Protein AF-X1PIS0-F1 (afdb_monomer)

Organism: NCBI:txid412755

Solvent-accessible surface area (backbone atoms only — not comparable to full-atom values): 9153 Å² total; per-residue (Å²): 64,74,68,34,25,49,77,46,71,22,45,85,45,75,42,68,18,20,68,87,50,59,66,32,52,40,60,67,47,88,58,55,52,72,47,56,76,94,50,34,41,83,28,47,34,45,44,38,58,88,74,30,21,19,52,36,58,38,50,38,74,61,62,80,37,31,67,42,30,48,75,72,67,40,55,68,50,101,48,87,68,43,31,24,42,48,96,77,67,53,71,25,45,57,89,62,56,61,38,48,21,84,88,65,52,58,39,41,54,67,57,48,48,52,48,41,52,73,43,97,43,33,95,40,52,46,98,50,97,81,49,62,45,69,38,36,90,78,21,31,37,34,37,37,36,70,56,92,46,93,99,52,85,52,52,46,65,31,30,48,84,80,69,79

Radius of gyration: 17.69 Å; Cα contacts (8 Å, |Δi|>4): 333; chains: 1; bounding box: 50×43×42 Å

Secondary structure (DSSP, 8-state):
-HHHHHHTT-EEEEEEEETT--SS--TTSSSTT-S-GGGEEEEEEEE--TTEEE-SSSEEE---SHHHHHHTTPPEES-SS-EEE-TTS-EEETT--EEE-TTS-EEEHHHHHHHHHHSTTGGGB-S-TTSEEEETTTTEEEEEBS--BTTB--EEEEETTT--

Structure (mmCIF, N/CA/C/O backbone):
data_AF-X1PIS0-F1
#
_entry.id   AF-X1PIS0-F1
#
loop_
_atom_site.group_PDB
_atom_site.id
_atom_site.type_symbol
_atom_site.label_atom_id
_atom_site.label_alt_id
_atom_site.label_comp_id
_atom_site.label_asym_id
_atom_site.label_entity_id
_atom_site.label_seq_id
_atom_site.pdbx_PDB_ins_code
_atom_site.Cartn_x
_atom_site.Cartn_y
_atom_site.Cartn_z
_atom_site.occupancy
_atom_site.B_iso_or_equiv
_atom_site.auth_seq_id
_atom_site.auth_comp_id
_atom_site.auth_asym_id
_atom_site.auth_atom_id
_atom_site.pdbx_PDB_model_num
ATOM 1 N N . THR A 1 1 ? 17.382 -0.813 -7.024 1.00 89.06 1 THR A N 1
ATOM 2 C CA . THR A 1 1 ? 18.550 0.011 -7.444 1.00 89.06 1 THR A CA 1
ATOM 3 C C . THR A 1 1 ? 18.259 0.688 -8.777 1.00 89.06 1 THR A C 1
ATOM 5 O O . THR A 1 1 ? 17.313 0.285 -9.443 1.00 89.06 1 THR A O 1
ATOM 8 N N . GLU A 1 2 ? 19.059 1.683 -9.182 1.00 95.12 2 GLU A N 1
ATOM 9 C CA . GLU A 1 2 ? 18.845 2.453 -10.423 1.00 95.12 2 GLU A CA 1
ATOM 10 C C . GLU A 1 2 ? 18.748 1.571 -11.674 1.00 95.12 2 GLU A C 1
ATOM 12 O O . GLU A 1 2 ? 17.744 1.600 -12.379 1.00 95.12 2 GLU A O 1
ATOM 17 N N . GLN A 1 3 ? 19.755 0.724 -11.904 1.00 96.75 3 GLN A N 1
ATOM 18 C CA . GLN A 1 3 ? 19.770 -0.164 -13.066 1.00 96.75 3 GLN A CA 1
ATOM 19 C C . GLN A 1 3 ? 18.586 -1.135 -13.055 1.00 96.75 3 GLN A C 1
ATOM 21 O O . GLN A 1 3 ? 17.965 -1.364 -14.083 1.00 96.75 3 GLN A O 1
ATOM 26 N N . ALA A 1 4 ? 18.227 -1.654 -11.880 1.00 96.44 4 ALA A N 1
ATOM 27 C CA . ALA A 1 4 ? 17.131 -2.602 -11.757 1.00 96.44 4 ALA A CA 1
ATOM 28 C C . ALA A 1 4 ? 15.765 -1.958 -12.072 1.00 96.44 4 ALA A C 1
ATOM 30 O O . ALA A 1 4 ? 14.907 -2.601 -12.672 1.00 96.44 4 ALA A O 1
ATOM 31 N N . CYS A 1 5 ? 15.593 -0.666 -11.759 1.00 97.75 5 CYS A N 1
ATOM 32 C CA . CYS A 1 5 ? 14.432 0.104 -12.204 1.00 97.75 5 CYS A CA 1
ATOM 33 C C . CYS A 1 5 ? 14.329 0.111 -13.736 1.00 97.75 5 CYS A C 1
ATOM 35 O O . CYS A 1 5 ? 13.318 -0.328 -14.288 1.00 97.75 5 CYS A O 1
ATOM 37 N N . ILE A 1 6 ? 15.407 0.522 -14.410 1.00 97.62 6 ILE A N 1
ATOM 38 C CA . ILE A 1 6 ? 15.469 0.623 -15.874 1.00 97.62 6 ILE A CA 1
ATOM 39 C C . ILE A 1 6 ? 15.263 -0.749 -16.530 1.00 97.62 6 ILE A C 1
ATOM 41 O O . ILE A 1 6 ? 14.452 -0.877 -17.446 1.00 97.62 6 ILE A O 1
ATOM 45 N N . ASP A 1 7 ? 15.948 -1.785 -16.041 1.00 97.69 7 ASP A N 1
ATOM 46 C CA . ASP A 1 7 ? 15.876 -3.147 -16.588 1.00 97.69 7 ASP A CA 1
ATOM 47 C C . ASP A 1 7 ? 14.470 -3.749 -16.459 1.00 97.69 7 ASP A C 1
ATOM 49 O O . ASP A 1 7 ? 14.056 -4.561 -17.286 1.00 97.69 7 ASP A O 1
ATOM 53 N N . SER A 1 8 ? 13.713 -3.327 -15.444 1.00 96.56 8 SER A N 1
ATOM 54 C CA . SER A 1 8 ? 12.315 -3.726 -15.257 1.00 96.56 8 SER A CA 1
ATOM 55 C C . SER A 1 8 ? 11.307 -2.903 -16.073 1.00 96.56 8 SER A C 1
ATOM 57 O O . SER A 1 8 ? 10.102 -3.147 -15.992 1.00 96.56 8 SER A O 1
ATOM 59 N N . GLY A 1 9 ? 11.787 -1.957 -16.888 1.00 96.12 9 GLY A N 1
ATOM 60 C CA . GLY A 1 9 ? 10.964 -1.083 -17.723 1.00 96.12 9 GLY A CA 1
ATOM 61 C C . GLY A 1 9 ? 10.399 0.138 -16.996 1.00 96.12 9 GLY A C 1
ATOM 62 O O . GLY A 1 9 ? 9.525 0.803 -17.548 1.00 96.12 9 GLY A O 1
ATOM 63 N N . GLY A 1 10 ? 10.872 0.424 -15.781 1.00 97.12 10 GLY A N 1
ATOM 64 C CA . GLY A 1 10 ? 10.525 1.632 -15.040 1.00 97.12 10 GLY A CA 1
ATOM 65 C C . GLY A 1 10 ? 11.360 2.845 -15.455 1.00 97.12 10 GLY A C 1
ATOM 66 O O . GLY A 1 10 ? 12.393 2.733 -16.122 1.00 97.12 10 GLY A O 1
ATOM 67 N N . THR A 1 11 ? 10.926 4.024 -15.023 1.00 97.94 11 THR A N 1
ATOM 68 C CA . THR A 1 11 ? 11.637 5.293 -15.208 1.00 97.94 11 THR A CA 1
ATOM 69 C C . THR A 1 11 ? 12.065 5.875 -13.870 1.00 97.94 11 THR A C 1
ATOM 71 O O . THR A 1 11 ? 11.328 5.825 -12.889 1.00 97.94 11 THR A O 1
ATOM 74 N N . ILE A 1 12 ? 13.262 6.454 -13.816 1.00 98.00 12 ILE A N 1
ATOM 75 C CA . ILE A 1 12 ? 13.742 7.125 -12.605 1.00 98.00 12 ILE A CA 1
ATOM 76 C C . ILE A 1 12 ? 12.993 8.450 -12.460 1.00 98.00 12 ILE A C 1
ATOM 78 O O . ILE A 1 12 ? 13.007 9.274 -13.375 1.00 98.00 12 ILE A O 1
ATOM 82 N N . SER A 1 13 ? 12.392 8.662 -11.297 1.00 96.69 13 SER A N 1
ATOM 83 C CA . SER A 1 13 ? 11.743 9.914 -10.913 1.00 96.69 13 SER A CA 1
ATOM 84 C C . SER A 1 13 ? 12.219 10.342 -9.522 1.00 96.69 13 SER A C 1
ATOM 86 O O . SER A 1 13 ? 12.997 9.636 -8.875 1.00 96.69 13 SER A O 1
ATOM 88 N N . THR A 1 14 ? 11.778 11.502 -9.052 1.00 96.69 14 THR A N 1
ATOM 89 C CA . THR A 1 14 ? 11.990 11.959 -7.676 1.00 96.69 14 THR A CA 1
ATOM 90 C C . THR A 1 14 ? 10.654 12.093 -6.961 1.00 96.69 14 THR A C 1
ATOM 92 O O . THR A 1 14 ? 9.666 12.539 -7.540 1.00 96.69 14 THR A O 1
ATOM 95 N N . SER A 1 15 ? 10.619 11.691 -5.691 1.00 93.94 15 SER A N 1
ATOM 96 C CA . SER A 1 15 ? 9.449 11.836 -4.825 1.00 93.94 15 SER A CA 1
ATOM 97 C C . SER A 1 15 ? 9.862 12.348 -3.453 1.00 93.94 15 SER A C 1
ATOM 99 O O . SER A 1 15 ? 10.990 12.130 -3.011 1.00 93.94 15 SER A O 1
ATOM 101 N N . LEU A 1 16 ? 8.938 13.022 -2.769 1.00 93.62 16 LEU A N 1
ATOM 102 C CA . LEU A 1 16 ? 9.120 13.421 -1.382 1.00 93.62 16 LEU A CA 1
ATOM 103 C C . LEU A 1 16 ? 8.862 12.200 -0.489 1.00 93.62 16 LEU A C 1
ATOM 105 O O . LEU A 1 16 ? 7.753 11.671 -0.479 1.00 93.62 16 LEU A O 1
ATOM 109 N N . CYS A 1 17 ? 9.886 11.727 0.219 1.00 92.38 17 CYS A N 1
ATOM 110 C CA . CYS A 1 17 ? 9.816 10.522 1.043 1.00 92.38 17 CYS A CA 1
ATOM 111 C C . CYS A 1 17 ? 10.392 10.752 2.442 1.00 92.38 17 CYS A C 1
ATOM 113 O O . CYS A 1 17 ? 11.110 11.723 2.670 1.00 92.38 17 CYS A O 1
ATOM 115 N N . CYS A 1 18 ? 10.085 9.869 3.395 1.00 90.56 18 CYS A N 1
ATOM 116 C CA . CYS A 1 18 ? 10.525 10.009 4.784 1.00 90.56 18 CYS A CA 1
ATOM 117 C C . CYS A 1 18 ? 12.053 10.167 4.887 1.00 90.56 18 CYS A C 1
ATOM 119 O O . CYS A 1 18 ? 12.796 9.510 4.163 1.00 90.56 18 CYS A O 1
ATOM 121 N N . LYS A 1 19 ? 12.552 10.981 5.828 1.00 94.06 19 LYS A N 1
ATOM 122 C CA . LYS A 1 19 ? 14.003 11.232 6.022 1.00 94.06 19 LYS A CA 1
ATOM 123 C C . LYS A 1 19 ? 14.869 9.977 6.189 1.00 94.06 19 LYS A C 1
ATOM 125 O O . LYS A 1 19 ? 16.050 10.007 5.864 1.00 94.06 19 LYS A O 1
ATOM 130 N N . ALA A 1 20 ? 14.302 8.894 6.718 1.00 93.12 20 ALA A N 1
ATOM 131 C CA . ALA A 1 20 ? 15.003 7.621 6.891 1.00 93.12 20 ALA A CA 1
ATOM 132 C C . ALA A 1 20 ? 15.080 6.784 5.597 1.00 93.12 20 ALA A C 1
ATOM 134 O O . ALA A 1 20 ? 15.830 5.811 5.538 1.00 93.12 20 ALA A O 1
ATOM 135 N N . THR A 1 21 ? 14.302 7.141 4.576 1.00 94.19 21 THR A N 1
ATOM 136 C CA . THR A 1 21 ? 14.187 6.414 3.313 1.00 94.19 21 THR A CA 1
ATOM 137 C C . THR A 1 21 ? 15.349 6.775 2.389 1.00 94.19 21 THR A C 1
ATOM 139 O O . THR A 1 21 ? 15.623 7.953 2.156 1.00 94.19 21 THR A O 1
ATOM 142 N N . GLY A 1 22 ? 16.030 5.754 1.864 1.00 95.19 22 GLY A N 1
ATOM 143 C CA . GLY A 1 22 ? 17.061 5.895 0.832 1.00 95.19 22 GLY A CA 1
ATOM 144 C C . GLY A 1 22 ? 16.503 5.763 -0.586 1.00 95.19 22 GLY A C 1
ATOM 145 O O . GLY A 1 22 ? 15.337 5.426 -0.771 1.00 95.19 22 GLY A O 1
ATOM 146 N N . ASP A 1 23 ? 17.362 5.995 -1.580 1.00 97.31 23 ASP A N 1
ATOM 147 C CA . ASP A 1 23 ? 17.017 5.887 -3.001 1.00 97.31 23 ASP A CA 1
ATOM 148 C C . ASP A 1 23 ? 16.515 4.490 -3.394 1.00 97.31 23 ASP A C 1
ATOM 150 O O . ASP A 1 23 ? 17.029 3.460 -2.951 1.00 97.31 23 ASP A O 1
ATOM 154 N N . PHE A 1 24 ? 15.551 4.478 -4.313 1.00 96.50 24 PHE A N 1
ATOM 155 C CA . PHE A 1 24 ? 14.852 3.309 -4.840 1.00 96.50 24 PHE A CA 1
ATOM 156 C C . PHE A 1 24 ? 14.231 2.429 -3.744 1.00 96.50 24 PHE A C 1
ATOM 158 O O . PHE A 1 24 ? 14.498 1.222 -3.716 1.00 96.50 24 PHE A O 1
ATOM 165 N N . PRO A 1 25 ? 13.407 3.005 -2.846 1.00 95.50 25 PRO A N 1
ATOM 166 C CA . PRO A 1 25 ? 12.720 2.220 -1.832 1.00 95.50 25 PRO A CA 1
ATOM 167 C C . PRO A 1 25 ? 11.721 1.256 -2.479 1.00 95.50 25 PRO A C 1
ATOM 169 O O . PRO A 1 25 ? 11.308 1.442 -3.625 1.00 95.50 25 PRO A O 1
ATOM 172 N N . ASN A 1 26 ? 11.304 0.237 -1.729 1.00 93.88 26 ASN A N 1
ATOM 173 C CA . ASN A 1 26 ? 10.180 -0.598 -2.135 1.00 93.88 26 ASN A CA 1
ATOM 174 C C . ASN A 1 26 ? 8.885 0.233 -2.045 1.00 93.88 26 ASN A C 1
ATOM 176 O O . ASN A 1 26 ? 8.365 0.450 -0.955 1.00 93.88 26 ASN A O 1
ATOM 180 N N . LEU A 1 27 ? 8.380 0.686 -3.190 1.00 91.56 27 LEU A N 1
ATOM 181 C CA . LEU A 1 27 ? 7.153 1.476 -3.325 1.00 91.56 27 LEU A CA 1
ATOM 182 C C . LEU A 1 27 ? 5.884 0.619 -3.296 1.00 91.56 27 LEU A C 1
ATOM 184 O O . LEU A 1 27 ? 4.784 1.159 -3.287 1.00 91.56 27 LEU A O 1
ATOM 188 N N . CYS A 1 28 ? 6.017 -0.707 -3.288 1.00 89.88 28 CYS A N 1
ATOM 189 C CA . CYS A 1 28 ? 4.900 -1.609 -3.039 1.00 89.88 28 CYS A CA 1
ATOM 190 C C . CYS A 1 28 ? 4.499 -1.666 -1.558 1.00 89.88 28 CYS A C 1
ATOM 192 O O . CYS A 1 28 ? 3.434 -2.196 -1.227 1.00 89.88 28 CYS A O 1
ATOM 194 N N . LEU A 1 29 ? 5.355 -1.162 -0.665 1.00 84.62 29 LEU A N 1
ATOM 195 C CA . LEU A 1 29 ? 5.054 -0.996 0.749 1.00 84.62 29 LEU A CA 1
ATOM 196 C C . LEU A 1 29 ? 4.417 0.368 0.994 1.00 84.62 29 LEU A C 1
ATOM 198 O O . LEU A 1 29 ? 4.851 1.388 0.461 1.00 84.62 29 LEU A O 1
ATOM 202 N N . ILE A 1 30 ? 3.424 0.387 1.875 1.00 72.81 30 ILE A N 1
ATOM 203 C CA . ILE A 1 30 ? 2.881 1.625 2.425 1.00 72.81 30 ILE A CA 1
ATOM 204 C C . ILE A 1 30 ? 3.883 2.137 3.464 1.00 72.81 30 ILE A C 1
ATOM 206 O O . ILE A 1 30 ? 4.350 1.374 4.308 1.00 72.81 30 ILE A O 1
ATOM 210 N N . GLY A 1 31 ? 4.242 3.420 3.391 1.00 74.12 31 GLY A N 1
ATOM 211 C CA . GLY A 1 31 ? 5.080 4.065 4.409 1.00 74.12 31 GLY A CA 1
ATOM 212 C C . GLY A 1 31 ? 6.381 4.736 3.951 1.00 74.12 31 GLY A C 1
ATOM 213 O O . GLY A 1 31 ? 6.689 5.779 4.521 1.00 74.12 31 GLY A O 1
ATOM 214 N N . PRO A 1 32 ? 7.132 4.278 2.925 1.00 83.19 32 PRO A N 1
ATOM 215 C CA . PRO A 1 32 ? 8.416 4.898 2.565 1.00 83.19 32 PRO A CA 1
ATOM 216 C C . PRO A 1 32 ? 8.317 6.393 2.250 1.00 83.19 32 PRO A C 1
ATOM 218 O O . PRO A 1 32 ? 9.270 7.139 2.492 1.00 83.19 32 PRO A O 1
ATOM 221 N N . CYS A 1 33 ? 7.163 6.820 1.730 1.00 85.69 33 CYS A N 1
ATOM 222 C CA . CYS A 1 33 ? 6.891 8.198 1.335 1.00 85.69 33 CYS A CA 1
ATOM 223 C C . CYS A 1 33 ? 5.618 8.782 1.972 1.00 85.69 33 CYS A C 1
ATOM 225 O O . CYS A 1 33 ? 5.065 9.749 1.465 1.00 85.69 33 CYS A O 1
ATOM 227 N N . GLY A 1 34 ? 5.154 8.199 3.083 1.00 80.31 34 GLY A N 1
ATOM 228 C CA . GLY A 1 34 ? 3.938 8.621 3.791 1.00 80.31 34 GLY A CA 1
ATOM 229 C C . GLY A 1 34 ? 4.179 9.570 4.972 1.00 80.31 34 GLY A C 1
ATOM 230 O O . GLY A 1 34 ? 3.382 9.578 5.899 1.00 80.31 34 GLY A O 1
ATOM 231 N N . CYS A 1 35 ? 5.292 10.309 5.001 1.00 82.38 35 CYS A N 1
ATOM 232 C CA . CYS A 1 35 ? 5.639 11.198 6.117 1.00 82.38 35 CYS A CA 1
ATOM 233 C C . CYS A 1 35 ? 5.204 12.650 5.884 1.00 82.38 35 CYS A C 1
ATOM 235 O O . CYS A 1 35 ? 5.008 13.083 4.749 1.00 82.38 35 CYS A O 1
ATOM 237 N N . SER A 1 36 ? 5.131 13.435 6.966 1.00 86.56 36 SER A N 1
ATOM 238 C CA . SER A 1 36 ? 4.851 14.871 6.874 1.00 86.56 36 SER A CA 1
ATOM 239 C C . SER A 1 36 ? 5.933 15.623 6.077 1.00 86.56 36 SER A C 1
ATOM 241 O O . SER A 1 36 ? 7.091 15.178 6.044 1.00 86.56 36 SER A O 1
ATOM 243 N N . PRO A 1 37 ? 5.610 16.766 5.439 1.00 87.62 37 PRO A N 1
ATOM 244 C CA . PRO A 1 37 ? 6.568 17.504 4.612 1.00 87.62 37 PRO A CA 1
ATOM 245 C C . PRO A 1 37 ? 7.853 17.888 5.357 1.00 87.62 37 PRO A C 1
ATOM 247 O O . PRO A 1 37 ? 8.949 17.748 4.820 1.00 87.62 37 PRO A O 1
ATOM 250 N N . GLU A 1 38 ? 7.750 18.301 6.622 1.00 93.19 38 GLU A N 1
ATOM 251 C CA . GLU A 1 38 ? 8.896 18.661 7.463 1.00 93.19 38 GLU A CA 1
ATOM 252 C C . GLU A 1 38 ? 9.774 17.464 7.865 1.00 93.19 38 GLU A C 1
ATOM 254 O O . GLU A 1 38 ? 10.942 17.648 8.226 1.00 93.19 38 GLU A O 1
ATOM 259 N N . ASN A 1 39 ? 9.246 16.241 7.768 1.00 91.12 39 ASN A N 1
ATOM 260 C CA . ASN A 1 39 ? 9.952 14.984 8.027 1.00 91.12 39 ASN A CA 1
ATOM 261 C C . ASN A 1 39 ? 10.280 14.202 6.755 1.00 91.12 39 ASN A C 1
ATOM 263 O O . ASN A 1 39 ? 10.633 13.020 6.826 1.00 91.12 39 ASN A O 1
ATOM 267 N N . SER A 1 40 ? 10.248 14.885 5.614 1.00 94.88 40 SER A N 1
ATOM 268 C CA . SER A 1 40 ? 10.516 14.287 4.316 1.00 94.88 40 SER A CA 1
ATOM 269 C C . SER A 1 40 ? 11.647 14.995 3.565 1.00 94.88 40 SER A C 1
ATOM 271 O O . SER A 1 40 ? 12.055 16.105 3.911 1.00 94.88 40 SER A O 1
ATOM 273 N N . HIS A 1 41 ? 12.203 14.315 2.565 1.00 96.75 41 HIS A N 1
ATOM 274 C CA . HIS A 1 41 ? 13.242 14.808 1.660 1.00 96.75 41 HIS A CA 1
ATOM 275 C C . HIS A 1 41 ? 13.065 14.198 0.265 1.00 96.75 41 HIS 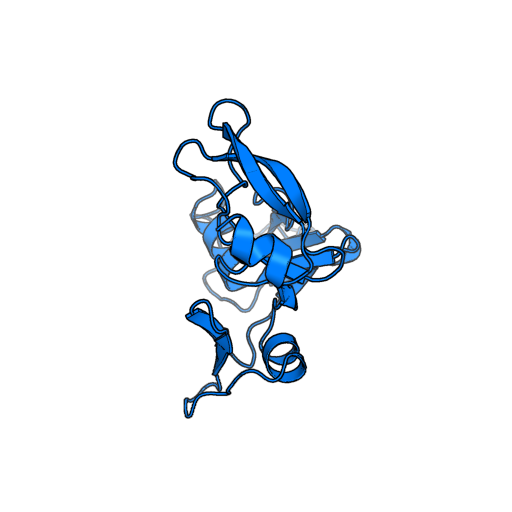A C 1
ATOM 277 O O . HIS A 1 41 ? 12.320 13.231 0.104 1.00 96.75 41 HIS A O 1
ATOM 283 N N . GLU A 1 42 ? 13.693 14.789 -0.751 1.00 97.31 42 GLU A N 1
ATOM 284 C CA . GLU A 1 42 ? 13.632 14.253 -2.113 1.00 97.31 42 GLU A CA 1
ATOM 285 C C . GLU A 1 42 ? 14.460 12.969 -2.225 1.00 97.31 42 GLU A C 1
ATOM 287 O O . GLU A 1 42 ? 15.652 12.951 -1.925 1.00 97.31 42 GLU A O 1
ATOM 292 N N . VAL A 1 43 ? 13.820 11.905 -2.699 1.00 96.94 43 VAL A N 1
ATOM 293 C CA . VAL A 1 43 ? 14.404 10.575 -2.878 1.00 96.94 43 VAL A CA 1
ATOM 294 C C . VAL A 1 43 ? 14.213 10.144 -4.325 1.00 96.94 43 VAL A C 1
ATOM 296 O O . VAL A 1 43 ? 13.142 10.356 -4.903 1.00 96.94 43 VAL A O 1
ATOM 299 N N . LYS A 1 44 ? 15.231 9.517 -4.926 1.00 97.88 44 LYS A N 1
ATOM 300 C CA . LYS A 1 44 ? 15.058 8.888 -6.240 1.00 97.88 44 LYS A CA 1
ATOM 301 C C . LYS A 1 44 ? 14.155 7.676 -6.096 1.00 97.88 44 LYS A C 1
ATOM 303 O O . LYS A 1 44 ? 14.416 6.786 -5.294 1.00 97.88 44 LYS A O 1
ATOM 308 N N . VAL A 1 45 ? 13.118 7.610 -6.909 1.00 97.12 45 VAL A N 1
ATOM 309 C CA . VAL A 1 45 ? 12.151 6.516 -6.923 1.00 97.12 45 VAL A CA 1
ATOM 310 C C . VAL A 1 45 ? 12.099 5.884 -8.308 1.00 97.12 45 VAL A C 1
ATOM 312 O O . VAL A 1 45 ? 12.502 6.492 -9.301 1.00 97.12 45 VAL A O 1
ATOM 315 N N . CYS A 1 46 ? 11.623 4.644 -8.369 1.00 97.88 46 CYS A N 1
ATOM 316 C CA . CYS A 1 46 ? 11.337 3.988 -9.635 1.00 97.88 46 CYS A CA 1
ATOM 317 C C . CYS A 1 46 ? 9.846 4.102 -9.943 1.00 97.88 46 CYS A C 1
ATOM 319 O O . CYS A 1 46 ? 9.027 3.497 -9.255 1.00 97.88 46 CYS A O 1
ATOM 321 N N . ASP A 1 47 ? 9.505 4.876 -10.964 1.00 96.94 47 ASP A N 1
ATOM 322 C CA . ASP A 1 47 ? 8.154 4.938 -11.506 1.00 96.94 47 ASP A CA 1
ATOM 323 C C . ASP A 1 47 ? 7.936 3.745 -12.446 1.00 96.94 47 ASP A C 1
ATOM 325 O O . ASP A 1 47 ? 8.593 3.622 -13.481 1.00 96.94 47 ASP A O 1
ATOM 329 N N . CYS A 1 48 ? 7.034 2.847 -12.058 1.00 96.44 48 CYS A N 1
ATOM 330 C CA . CYS A 1 48 ? 6.713 1.629 -12.798 1.00 96.44 48 CYS A CA 1
ATOM 331 C C . CYS A 1 48 ? 5.504 1.778 -13.738 1.00 96.44 48 CYS A C 1
ATOM 333 O O . CYS A 1 48 ? 5.112 0.799 -14.384 1.00 96.44 48 CYS A O 1
ATOM 335 N N . GLY A 1 49 ? 4.925 2.979 -13.833 1.00 92.62 49 GLY A N 1
ATOM 336 C CA . GLY A 1 49 ? 3.689 3.242 -14.559 1.00 92.62 49 GLY A CA 1
ATOM 337 C C . GLY A 1 49 ? 2.440 2.731 -13.835 1.00 92.62 49 GLY A C 1
ATOM 338 O O . GLY A 1 49 ? 2.479 2.297 -12.687 1.00 92.62 49 GLY A O 1
ATOM 339 N N . GLU A 1 50 ? 1.298 2.786 -14.521 1.00 88.38 50 GLU A N 1
ATOM 340 C CA . GLU A 1 50 ? 0.005 2.455 -13.917 1.00 88.38 50 GLU A CA 1
ATOM 341 C C . GLU A 1 50 ? -0.082 0.993 -13.443 1.00 88.38 50 GLU A C 1
ATOM 343 O O . GLU A 1 50 ? 0.287 0.060 -14.166 1.00 88.38 50 GLU A O 1
ATOM 348 N N . LYS A 1 51 ? -0.669 0.799 -12.252 1.00 85.62 51 LYS A N 1
ATOM 349 C CA . LYS A 1 51 ? -0.959 -0.508 -11.628 1.00 85.62 51 LYS A CA 1
ATOM 350 C C . LYS A 1 51 ? 0.276 -1.358 -11.327 1.00 85.62 51 LYS A C 1
ATOM 352 O O . LYS A 1 51 ? 0.191 -2.592 -11.264 1.00 85.62 51 LYS A O 1
ATOM 357 N N . LYS A 1 52 ? 1.435 -0.721 -11.187 1.00 92.94 52 LYS A N 1
ATOM 358 C CA . LYS A 1 52 ? 2.696 -1.374 -10.856 1.00 92.94 52 LYS A CA 1
ATOM 359 C C . LYS A 1 52 ? 3.454 -0.564 -9.824 1.00 92.94 52 LYS A C 1
ATOM 361 O O . LYS A 1 52 ? 3.422 0.658 -9.821 1.00 92.94 52 LYS A O 1
ATOM 3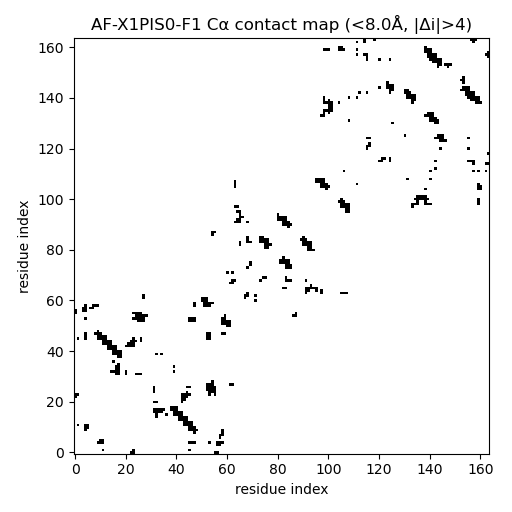66 N N . CYS A 1 53 ? 4.219 -1.270 -9.014 1.00 93.62 53 CYS A N 1
ATOM 367 C CA . CYS A 1 53 ? 5.069 -0.690 -7.992 1.00 93.62 53 CYS A CA 1
ATOM 368 C C . CYS A 1 53 ? 6.468 -1.304 -8.078 1.00 93.62 53 CYS A C 1
ATOM 370 O O . CYS A 1 53 ? 6.654 -2.404 -8.605 1.00 93.62 53 CYS A O 1
ATOM 372 N N . PHE A 1 54 ? 7.467 -0.583 -7.578 1.00 96.38 54 PHE A N 1
ATOM 373 C CA . PHE A 1 54 ? 8.836 -1.080 -7.525 1.00 96.38 54 PHE A CA 1
ATOM 374 C C . PHE A 1 54 ? 9.074 -1.813 -6.212 1.00 96.38 54 PHE A C 1
ATOM 376 O O . PHE A 1 54 ? 8.946 -1.213 -5.149 1.00 96.38 54 PHE A O 1
ATOM 383 N N . ASP A 1 55 ? 9.465 -3.082 -6.271 1.00 94.38 55 ASP A N 1
ATOM 384 C CA . ASP A 1 55 ? 9.614 -3.930 -5.082 1.00 94.38 55 ASP A CA 1
ATOM 385 C C . ASP A 1 55 ? 10.993 -3.804 -4.387 1.00 94.38 55 ASP A C 1
ATOM 387 O O . ASP A 1 55 ? 11.294 -4.494 -3.412 1.00 94.38 55 ASP A O 1
ATOM 391 N N . GLY A 1 56 ? 11.843 -2.900 -4.889 1.00 92.94 56 GLY A N 1
ATOM 392 C CA . GLY A 1 56 ? 13.253 -2.732 -4.515 1.00 92.94 56 GLY A CA 1
ATOM 393 C C . GLY A 1 56 ? 14.224 -3.285 -5.568 1.00 92.94 56 GLY A C 1
ATOM 394 O O . GLY A 1 56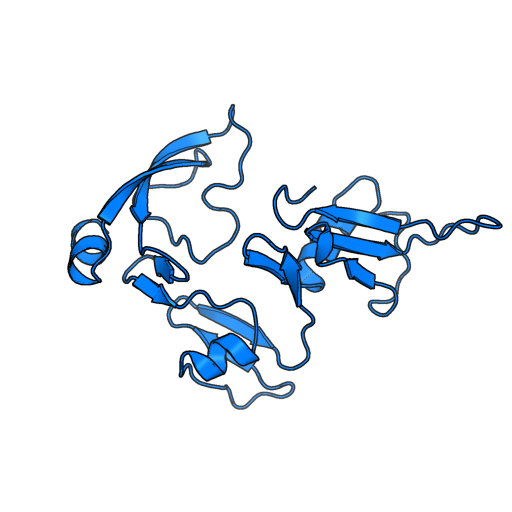 ? 15.346 -2.775 -5.713 1.00 92.94 56 GLY A O 1
ATOM 395 N N . ASN A 1 57 ? 13.763 -4.252 -6.365 1.00 95.06 57 ASN A N 1
ATOM 396 C CA . ASN A 1 57 ? 14.524 -4.918 -7.418 1.00 95.06 57 ASN A CA 1
ATOM 397 C C . ASN A 1 57 ? 13.853 -4.838 -8.795 1.00 95.06 57 ASN A C 1
ATOM 399 O O . ASN A 1 57 ? 14.556 -4.726 -9.790 1.00 95.06 57 ASN A O 1
ATOM 403 N N . THR A 1 58 ? 12.531 -4.908 -8.897 1.00 96.44 58 THR A N 1
ATOM 404 C CA . THR A 1 58 ? 11.831 -4.937 -10.183 1.00 96.44 58 THR A CA 1
ATOM 405 C C . THR A 1 58 ? 10.439 -4.317 -10.088 1.00 96.44 58 THR A C 1
ATOM 407 O O . THR A 1 58 ? 9.821 -4.284 -9.023 1.00 96.44 58 THR A O 1
ATOM 410 N N . CYS A 1 59 ? 9.940 -3.797 -11.207 1.00 96.75 59 CYS A N 1
ATOM 411 C CA . CYS A 1 59 ? 8.558 -3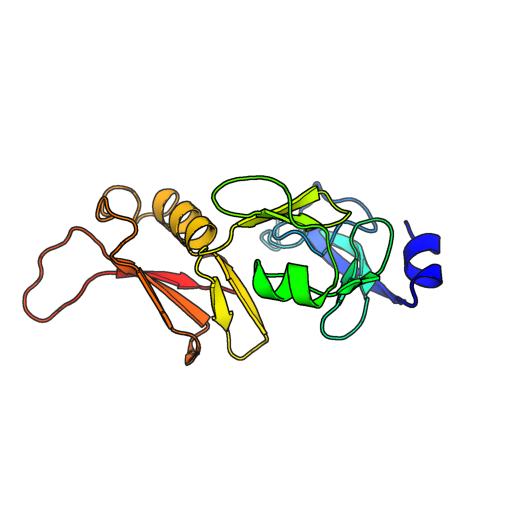.364 -11.344 1.00 96.75 59 CYS A CA 1
ATOM 412 C C . CYS A 1 59 ? 7.612 -4.569 -11.387 1.00 96.75 59 CYS A C 1
ATOM 414 O O . CYS A 1 59 ? 7.590 -5.332 -12.355 1.00 96.75 59 CYS A O 1
ATOM 416 N N . VAL A 1 60 ? 6.791 -4.704 -10.350 1.00 95.50 60 VAL A N 1
ATOM 417 C CA . VAL A 1 60 ? 5.806 -5.779 -10.187 1.00 95.50 60 VAL A CA 1
ATOM 418 C C . VAL A 1 60 ? 4.379 -5.228 -10.232 1.00 95.50 60 VAL A C 1
ATOM 420 O O . VAL A 1 60 ? 4.184 -4.033 -10.008 1.00 95.50 60 VAL A O 1
ATOM 423 N N . PRO A 1 61 ? 3.359 -6.062 -10.513 1.00 93.44 61 PRO A N 1
ATOM 424 C CA . PRO A 1 61 ? 1.966 -5.656 -10.351 1.00 93.44 61 PRO A CA 1
ATOM 425 C C . PRO A 1 61 ? 1.679 -5.167 -8.928 1.00 93.44 61 PRO A C 1
ATOM 427 O O . PRO A 1 61 ? 2.159 -5.758 -7.956 1.00 93.44 61 PRO A O 1
ATOM 430 N N . GLU A 1 62 ? 0.860 -4.126 -8.809 1.00 88.75 62 GLU A N 1
ATOM 431 C CA . GLU A 1 62 ? 0.283 -3.740 -7.525 1.00 88.75 62 GLU A CA 1
ATOM 432 C C . GLU A 1 62 ? -0.624 -4.859 -7.005 1.00 88.75 62 GLU A C 1
ATOM 434 O O . GLU A 1 62 ? -1.472 -5.396 -7.720 1.00 88.75 62 GLU A O 1
ATOM 439 N N . VAL A 1 63 ? -0.410 -5.230 -5.746 1.00 88.25 63 VAL A N 1
ATOM 440 C CA . VAL A 1 63 ? -1.158 -6.278 -5.060 1.00 88.25 63 VAL A CA 1
ATOM 441 C C . VAL A 1 63 ? -1.632 -5.711 -3.740 1.00 88.25 63 VAL A C 1
ATOM 443 O O . VAL A 1 63 ? -0.808 -5.327 -2.908 1.00 88.25 63 VAL A O 1
ATOM 446 N N . TYR A 1 64 ? -2.950 -5.703 -3.569 1.00 84.12 64 TYR A N 1
ATOM 447 C CA . TYR A 1 64 ? -3.619 -5.235 -2.362 1.00 84.12 64 TYR A CA 1
ATOM 448 C C . TYR A 1 64 ? -4.557 -6.285 -1.784 1.00 84.12 64 TYR A C 1
ATOM 450 O O . TYR A 1 64 ? -5.310 -5.973 -0.891 1.00 84.12 64 TYR A O 1
ATOM 458 N N . SER A 1 65 ? -4.593 -7.513 -2.296 1.00 85.00 65 SER A N 1
ATOM 459 C CA . SER A 1 65 ? -5.480 -8.544 -1.758 1.00 85.00 65 SER A CA 1
ATOM 460 C C . SER A 1 65 ? -4.975 -9.938 -2.098 1.00 85.00 65 SER A C 1
ATOM 462 O O . SER A 1 65 ? -4.155 -10.125 -3.003 1.00 85.00 65 SER A O 1
ATOM 464 N N . PHE A 1 66 ? -5.521 -10.950 -1.422 1.00 88.62 66 PHE A N 1
ATOM 465 C CA . PHE A 1 66 ? -5.263 -12.350 -1.761 1.00 88.62 66 PHE A CA 1
ATOM 466 C C . PHE A 1 66 ? -5.612 -12.659 -3.226 1.00 88.62 66 PHE A C 1
ATOM 468 O O . PHE A 1 66 ? -4.857 -13.338 -3.922 1.00 88.62 66 PHE A O 1
ATOM 475 N N . ASN A 1 67 ? -6.721 -12.106 -3.726 1.00 87.81 67 ASN A N 1
ATOM 476 C CA . ASN A 1 67 ? -7.152 -12.305 -5.107 1.00 87.81 67 ASN A CA 1
ATOM 477 C C . ASN A 1 67 ? -6.219 -11.623 -6.111 1.00 87.81 67 ASN A C 1
ATOM 479 O O . ASN A 1 67 ? -5.935 -12.210 -7.153 1.00 87.81 67 ASN A O 1
ATOM 483 N N . ASP A 1 68 ? -5.726 -10.421 -5.817 1.00 89.44 68 ASP A N 1
ATOM 484 C CA . ASP A 1 68 ? -4.758 -9.747 -6.690 1.00 89.44 68 ASP A CA 1
ATOM 485 C C . ASP A 1 68 ? -3.426 -10.492 -6.702 1.00 89.44 68 ASP A C 1
ATOM 487 O O . ASP A 1 68 ? -2.824 -10.665 -7.758 1.00 89.44 68 ASP A O 1
ATOM 491 N N . CYS A 1 69 ? -3.024 -11.036 -5.553 1.00 93.44 69 CYS A N 1
ATOM 492 C CA . CYS A 1 69 ? -1.819 -11.840 -5.421 1.00 93.44 69 CYS A CA 1
ATOM 493 C C . CYS A 1 69 ? -1.894 -13.111 -6.291 1.00 93.44 69 CYS A C 1
ATOM 495 O O . CYS A 1 69 ? -0.963 -13.409 -7.041 1.00 93.44 69 CYS A O 1
ATOM 497 N N . ILE A 1 70 ? -3.036 -13.811 -6.285 1.00 94.38 70 ILE A N 1
ATOM 498 C CA . ILE A 1 70 ? -3.272 -14.967 -7.167 1.00 94.38 70 ILE A CA 1
ATOM 499 C C . ILE A 1 70 ? -3.333 -14.552 -8.638 1.00 94.38 70 ILE A C 1
ATOM 501 O O . ILE A 1 70 ? -2.744 -15.223 -9.484 1.00 94.38 70 ILE A O 1
ATOM 505 N N . LYS A 1 71 ? -4.033 -13.457 -8.967 1.00 92.81 71 LYS A N 1
ATOM 506 C CA . LYS A 1 71 ? -4.115 -12.945 -10.348 1.00 92.81 71 LYS A CA 1
ATOM 507 C C . LYS A 1 71 ? -2.739 -12.571 -10.899 1.00 92.81 71 LYS A C 1
ATOM 509 O O . LYS A 1 71 ? -2.500 -12.760 -12.087 1.00 92.81 71 LYS A O 1
ATOM 514 N N . ALA A 1 72 ? -1.845 -12.080 -10.043 1.00 92.94 72 ALA A N 1
ATOM 515 C CA . ALA A 1 72 ? -0.451 -11.803 -10.374 1.00 92.94 72 ALA A CA 1
ATOM 516 C C . ALA A 1 72 ? 0.408 -13.078 -10.520 1.00 92.94 72 ALA A C 1
ATOM 518 O O . ALA A 1 72 ? 1.549 -12.994 -10.967 1.00 92.94 72 ALA A O 1
ATOM 519 N N . GLY A 1 73 ? -0.132 -14.259 -10.196 1.00 95.31 73 GLY A N 1
ATOM 520 C CA . GLY A 1 73 ? 0.531 -15.554 -10.361 1.00 95.31 73 GLY A CA 1
ATOM 521 C C . GLY A 1 73 ? 1.466 -15.937 -9.213 1.00 95.31 73 GLY A C 1
ATOM 522 O O . GLY A 1 73 ? 2.320 -16.806 -9.388 1.00 95.31 73 GLY A O 1
ATOM 523 N N . TYR A 1 74 ? 1.332 -15.296 -8.051 1.00 96.19 74 TYR A N 1
ATOM 524 C CA . TYR A 1 74 ? 2.188 -15.553 -6.896 1.00 96.19 74 TYR A CA 1
ATOM 525 C C . TYR A 1 74 ? 1.789 -16.818 -6.116 1.00 96.19 74 TYR A C 1
ATOM 527 O O . TYR A 1 74 ? 0.630 -17.245 -6.161 1.00 96.19 74 TYR A O 1
ATOM 535 N N . PRO A 1 75 ? 2.745 -17.454 -5.409 1.00 96.75 75 PRO A N 1
ATOM 536 C CA . PRO A 1 75 ? 2.501 -18.711 -4.714 1.00 96.75 75 PRO A CA 1
ATOM 537 C C . PRO A 1 75 ? 1.529 -18.547 -3.541 1.00 96.75 75 PRO A C 1
ATOM 539 O O . PRO A 1 75 ? 1.707 -17.690 -2.671 1.00 96.75 75 PRO A O 1
ATOM 542 N N . VAL A 1 76 ? 0.544 -19.446 -3.488 1.00 96.69 76 VAL A N 1
ATOM 543 C CA . VAL A 1 76 ? -0.301 -19.665 -2.310 1.00 96.69 76 VAL A CA 1
ATOM 544 C C . VAL A 1 76 ? 0.388 -20.687 -1.407 1.00 96.69 76 VAL A C 1
ATOM 546 O O . VAL A 1 76 ? 0.762 -21.768 -1.857 1.00 96.69 76 VAL A O 1
ATOM 549 N N . MET A 1 77 ? 0.576 -20.336 -0.142 1.00 94.56 77 MET A N 1
ATOM 550 C CA . MET A 1 77 ? 1.206 -21.175 0.868 1.00 94.56 77 MET A CA 1
ATOM 551 C C . MET A 1 77 ? 0.249 -22.263 1.361 1.00 94.56 77 MET A C 1
ATOM 553 O O . MET A 1 77 ? -0.967 -22.069 1.418 1.00 94.56 77 MET A O 1
ATOM 557 N N . GLU A 1 78 ? 0.811 -23.392 1.789 1.00 91.12 78 GLU A N 1
ATOM 558 C CA . GLU A 1 78 ? 0.078 -24.464 2.470 1.00 91.12 78 GLU A CA 1
ATOM 559 C C . GLU A 1 78 ? -0.244 -24.062 3.926 1.00 91.12 78 GLU A C 1
ATOM 561 O O . GLU A 1 78 ? 0.324 -24.586 4.881 1.00 91.12 78 GLU A O 1
ATOM 566 N N . SER A 1 79 ? -1.137 -23.083 4.102 1.00 89.19 79 SER A N 1
ATOM 567 C CA . SER A 1 79 ? -1.606 -22.574 5.399 1.00 89.19 79 SER A CA 1
ATOM 568 C C . SER A 1 79 ? -3.135 -22.520 5.468 1.00 89.19 79 SER A C 1
ATOM 570 O O . SER A 1 79 ? -3.812 -22.490 4.438 1.00 89.19 79 SER A O 1
ATOM 572 N N . TYR A 1 80 ? -3.687 -22.477 6.686 1.00 83.88 80 TYR A N 1
ATOM 573 C CA . TYR A 1 80 ? -5.102 -22.179 6.917 1.00 83.88 80 TYR A CA 1
ATOM 574 C C . TYR A 1 80 ? -5.255 -21.022 7.925 1.00 83.88 80 TYR A C 1
ATOM 576 O O . TYR A 1 80 ? -4.801 -21.178 9.062 1.00 83.88 80 TYR A O 1
ATOM 584 N N . PRO A 1 81 ? -5.886 -19.891 7.547 1.00 89.62 81 PRO A N 1
ATOM 585 C CA . PRO A 1 81 ? -6.411 -19.577 6.210 1.00 89.62 81 PRO A CA 1
ATOM 586 C C . PRO A 1 81 ? -5.323 -19.565 5.118 1.00 89.62 81 PRO A C 1
ATOM 588 O O . PRO A 1 81 ? -4.126 -19.495 5.425 1.00 89.62 81 PRO A O 1
ATOM 591 N N . ARG A 1 82 ? -5.726 -19.680 3.842 1.00 94.31 82 ARG A N 1
ATOM 592 C CA . ARG A 1 82 ? -4.774 -19.649 2.718 1.00 94.31 82 ARG A CA 1
ATOM 593 C C . ARG A 1 82 ? -4.079 -18.294 2.680 1.00 94.31 82 ARG A C 1
ATOM 595 O O . ARG A 1 82 ? -4.705 -17.268 2.918 1.00 94.31 82 ARG A O 1
ATOM 602 N N . GLN A 1 83 ? -2.794 -18.284 2.358 1.00 94.94 83 GLN A N 1
ATOM 603 C CA . GLN A 1 83 ? -2.001 -17.059 2.279 1.00 94.94 83 GLN A CA 1
ATOM 604 C C . GLN A 1 83 ? -1.268 -17.006 0.947 1.00 94.94 83 GLN A C 1
ATOM 606 O O . GLN A 1 83 ? -0.745 -18.021 0.505 1.00 94.94 83 GLN A O 1
ATOM 611 N N . CYS A 1 84 ? -1.224 -15.848 0.298 1.00 95.44 84 CYS A N 1
ATOM 612 C CA . CYS A 1 84 ? -0.478 -15.641 -0.940 1.00 95.44 84 CYS A CA 1
ATOM 613 C C . CYS A 1 84 ? 0.714 -14.718 -0.684 1.00 95.44 84 CYS A C 1
ATOM 615 O O . CYS A 1 84 ? 0.549 -13.679 -0.045 1.00 95.44 84 CYS A O 1
ATOM 617 N N . LYS A 1 85 ? 1.908 -15.103 -1.150 1.00 95.38 85 LYS A N 1
ATOM 618 C CA . LYS A 1 85 ? 3.170 -14.424 -0.823 1.00 95.38 85 LYS A CA 1
ATOM 619 C C . LYS A 1 85 ? 3.824 -13.804 -2.053 1.00 95.38 85 LYS A C 1
ATOM 621 O O . LYS A 1 85 ? 4.081 -14.500 -3.032 1.00 95.38 85 LYS A O 1
ATOM 626 N N . THR A 1 86 ? 4.160 -12.522 -1.976 1.00 94.31 86 THR A N 1
ATOM 627 C CA . THR A 1 86 ? 4.857 -11.791 -3.042 1.00 94.31 86 THR A CA 1
ATOM 628 C C . THR A 1 86 ? 6.387 -11.926 -2.926 1.00 94.31 86 THR A C 1
ATOM 630 O O . THR A 1 86 ? 6.902 -12.276 -1.856 1.00 94.31 86 THR A O 1
ATOM 633 N N . PRO A 1 87 ? 7.153 -11.645 -4.002 1.00 92.25 87 PRO A N 1
ATOM 634 C CA . PRO A 1 87 ? 8.619 -11.723 -3.991 1.00 92.25 87 PRO A CA 1
ATOM 635 C C . PRO A 1 87 ? 9.288 -10.818 -2.950 1.00 92.25 87 PRO A C 1
ATOM 637 O O . PRO A 1 87 ? 10.313 -11.191 -2.384 1.00 92.25 87 PRO A O 1
ATOM 640 N N . ASP A 1 88 ? 8.675 -9.672 -2.647 1.00 89.44 88 ASP A N 1
ATOM 641 C CA . ASP A 1 88 ? 9.135 -8.722 -1.630 1.00 89.44 88 ASP A CA 1
ATOM 642 C C . ASP A 1 88 ? 8.726 -9.083 -0.198 1.00 89.44 88 ASP A C 1
ATOM 644 O O . ASP A 1 88 ? 8.993 -8.338 0.741 1.00 89.44 88 ASP A O 1
ATOM 648 N N . GLY A 1 89 ? 8.107 -10.249 -0.008 1.00 90.75 89 GLY A N 1
ATOM 649 C CA . GLY A 1 89 ? 7.823 -10.815 1.305 1.00 90.75 89 GLY A CA 1
ATOM 650 C C . GLY A 1 89 ? 6.485 -10.410 1.915 1.00 90.75 89 GLY A C 1
ATOM 651 O O . GLY A 1 89 ? 6.150 -10.941 2.977 1.00 90.75 89 GLY A O 1
ATOM 652 N N . ARG A 1 90 ? 5.692 -9.551 1.259 1.00 90.69 90 ARG A N 1
ATOM 653 C CA . ARG A 1 90 ? 4.309 -9.287 1.682 1.00 90.69 90 ARG A CA 1
ATOM 654 C C . ARG A 1 90 ? 3.485 -10.568 1.575 1.00 90.69 90 ARG A C 1
ATOM 656 O O . ARG A 1 90 ? 3.723 -11.421 0.717 1.00 90.69 90 ARG A O 1
ATOM 663 N N . THR A 1 91 ? 2.525 -10.708 2.478 1.00 92.31 91 THR A N 1
ATOM 664 C CA . THR A 1 91 ? 1.628 -11.860 2.528 1.00 92.31 91 THR A CA 1
ATOM 665 C C . THR A 1 91 ? 0.200 -11.361 2.644 1.00 92.31 91 THR A C 1
ATOM 667 O O . THR A 1 91 ? -0.071 -10.485 3.457 1.00 92.31 91 THR A O 1
ATOM 670 N N . PHE A 1 92 ? -0.692 -11.913 1.831 1.00 89.12 92 PHE A N 1
ATOM 671 C CA . PHE A 1 92 ? -2.105 -11.554 1.791 1.00 89.12 92 PHE A CA 1
ATOM 672 C C . PHE A 1 92 ? -2.922 -12.767 2.204 1.00 89.12 92 PHE A C 1
ATOM 674 O O . PHE A 1 92 ? -2.745 -13.841 1.622 1.00 89.12 92 PHE A O 1
ATOM 681 N N . THR A 1 93 ? -3.792 -12.620 3.199 1.00 90.50 93 THR A N 1
ATOM 682 C CA . THR A 1 93 ? -4.573 -13.743 3.726 1.00 90.50 93 THR A CA 1
ATOM 683 C C . THR A 1 93 ? -5.930 -13.819 3.033 1.00 90.50 93 THR A C 1
ATOM 685 O O . THR A 1 93 ? -6.595 -12.813 2.796 1.00 90.50 93 THR A O 1
ATOM 688 N N . GLU A 1 94 ? -6.354 -15.024 2.664 1.00 85.56 94 GLU A N 1
ATOM 689 C CA . GLU A 1 94 ? -7.687 -15.258 2.125 1.00 85.56 94 GLU A CA 1
ATOM 690 C C . GLU A 1 94 ? -8.759 -14.874 3.152 1.00 85.56 94 GLU A C 1
ATOM 692 O O . GLU A 1 94 ? -8.716 -15.319 4.297 1.00 85.56 94 GLU A O 1
ATOM 697 N N . GLY A 1 95 ? -9.737 -14.077 2.714 1.00 77.75 95 GLY A N 1
ATOM 698 C CA . GLY A 1 95 ? -10.810 -13.571 3.571 1.00 77.75 95 GLY A CA 1
ATOM 699 C C . GLY A 1 95 ? -10.484 -12.252 4.277 1.00 77.75 95 GLY A C 1
ATOM 700 O O . GLY A 1 95 ? -11.347 -11.732 4.971 1.00 77.75 95 GLY A O 1
ATOM 701 N N . GLU A 1 96 ? -9.286 -11.690 4.083 1.00 81.06 96 GLU A N 1
ATOM 702 C CA . GLU A 1 96 ? -8.946 -10.353 4.576 1.00 81.06 96 GLU A CA 1
ATOM 703 C C . GLU A 1 96 ? -9.617 -9.266 3.717 1.00 81.06 96 GLU A C 1
ATOM 705 O O . GLU A 1 96 ? -9.405 -9.183 2.499 1.00 81.06 96 GLU A O 1
ATOM 710 N N . GLU A 1 97 ? -10.456 -8.442 4.347 1.00 79.56 97 GLU A N 1
ATOM 711 C CA . GLU A 1 97 ? -11.260 -7.422 3.674 1.00 79.56 97 GLU A CA 1
ATOM 712 C C . GLU A 1 97 ? -10.421 -6.180 3.334 1.00 79.56 97 GLU A C 1
ATOM 714 O O . GLU A 1 97 ? -9.634 -5.694 4.149 1.00 79.56 97 GLU A O 1
ATOM 719 N N . HIS A 1 98 ? -10.580 -5.669 2.112 1.00 84.75 98 HIS A N 1
ATOM 720 C CA . HIS A 1 98 ? -9.844 -4.514 1.601 1.00 84.75 98 HIS A CA 1
ATOM 721 C C . HIS A 1 98 ? -10.816 -3.483 1.043 1.00 84.75 98 HIS A C 1
ATOM 723 O O . HIS A 1 98 ? -11.709 -3.820 0.265 1.00 84.75 98 HIS A O 1
ATOM 729 N N . CYS A 1 99 ? -10.604 -2.221 1.405 1.00 88.38 99 CYS A N 1
ATOM 730 C CA . CYS A 1 99 ? -11.310 -1.099 0.809 1.00 88.38 99 CYS A CA 1
ATOM 731 C C . CYS A 1 99 ? -10.440 -0.496 -0.288 1.00 88.38 99 CYS A C 1
ATOM 733 O O . CYS A 1 99 ? -9.219 -0.399 -0.134 1.00 88.38 99 CYS A O 1
ATOM 735 N N . ILE A 1 100 ? -11.059 -0.123 -1.407 1.00 88.94 100 ILE A N 1
ATOM 736 C CA . ILE A 1 100 ? -10.392 0.483 -2.563 1.00 88.94 100 ILE A CA 1
ATOM 737 C C . ILE A 1 100 ? -11.098 1.809 -2.848 1.00 88.94 100 ILE A C 1
ATOM 739 O O . ILE A 1 100 ? -12.308 1.830 -3.066 1.00 88.94 100 ILE A O 1
ATOM 743 N N . ALA A 1 101 ? -10.349 2.907 -2.819 1.00 87.88 101 ALA A N 1
ATOM 744 C CA . ALA A 1 101 ? -10.827 4.241 -3.163 1.00 87.88 101 ALA A CA 1
ATOM 745 C C . ALA A 1 101 ? -11.072 4.365 -4.681 1.00 87.88 101 ALA A C 1
ATOM 747 O O . ALA A 1 101 ? -10.494 3.606 -5.466 1.00 87.88 101 ALA A O 1
ATOM 748 N N . PRO A 1 102 ? -11.844 5.361 -5.158 1.00 79.75 102 PRO A N 1
ATOM 749 C CA . PRO A 1 102 ? -12.147 5.505 -6.585 1.00 79.75 102 PRO A CA 1
ATOM 750 C C . PRO A 1 102 ? -10.896 5.833 -7.409 1.00 79.75 102 PRO A C 1
ATOM 752 O O . PRO A 1 102 ? -10.835 5.569 -8.608 1.00 79.75 102 PRO A O 1
ATOM 755 N N . THR A 1 103 ? -9.898 6.418 -6.751 1.00 81.31 103 THR A N 1
ATOM 756 C CA . THR A 1 103 ? -8.590 6.784 -7.293 1.00 81.31 103 THR A CA 1
ATOM 757 C C . THR A 1 103 ? -7.592 5.618 -7.322 1.00 81.31 103 THR A C 1
ATOM 759 O O . THR A 1 103 ? -6.527 5.763 -7.916 1.00 81.31 103 THR A O 1
ATOM 762 N N . GLY A 1 104 ? -7.961 4.444 -6.792 1.00 78.25 104 GLY A N 1
ATOM 763 C CA . GLY A 1 104 ? -7.194 3.197 -6.881 1.00 78.25 104 GLY A CA 1
ATOM 764 C C . GLY A 1 104 ? -6.383 2.838 -5.635 1.00 78.25 104 GLY A C 1
ATOM 765 O O . GLY A 1 104 ? -5.962 1.690 -5.511 1.00 78.25 104 GLY A O 1
ATOM 766 N N . GLU A 1 105 ? -6.198 3.764 -4.693 1.00 85.44 105 GLU A N 1
ATOM 767 C CA . GLU A 1 105 ? -5.553 3.480 -3.411 1.00 85.44 105 GLU A CA 1
ATOM 768 C C . GLU A 1 105 ? -6.364 2.447 -2.611 1.00 85.44 105 GLU A C 1
ATOM 770 O O . GLU A 1 105 ? -7.595 2.462 -2.623 1.00 85.44 105 GLU A O 1
ATOM 775 N N . SER A 1 106 ? -5.683 1.561 -1.882 1.00 85.69 106 SER A N 1
ATOM 776 C CA . SER A 1 106 ? -6.322 0.517 -1.077 1.00 85.69 106 SER A CA 1
ATOM 777 C C . SER A 1 106 ? -5.750 0.442 0.339 1.00 85.69 106 SER A C 1
ATOM 779 O O . SER A 1 106 ? -4.610 0.838 0.587 1.00 85.69 106 SER A O 1
ATOM 781 N N . MET A 1 107 ? -6.565 -0.042 1.276 1.00 87.94 107 MET A N 1
ATOM 782 C CA . MET A 1 107 ? -6.197 -0.294 2.668 1.00 87.94 107 MET A CA 1
ATOM 783 C C . MET A 1 107 ? -6.937 -1.538 3.167 1.00 87.94 107 MET A C 1
ATOM 785 O O . MET A 1 107 ? -8.145 -1.672 2.939 1.00 87.94 107 MET A O 1
ATOM 789 N N . SER A 1 108 ? -6.228 -2.430 3.858 1.00 87.00 108 SER A N 1
ATOM 790 C CA . SER A 1 108 ? -6.845 -3.574 4.540 1.00 87.00 108 SER A CA 1
ATOM 791 C C . SER A 1 108 ? -7.635 -3.111 5.763 1.00 87.00 108 SER A C 1
ATOM 793 O O . SER A 1 108 ? -7.298 -2.098 6.379 1.00 87.00 108 SER A O 1
ATOM 795 N N . LEU A 1 109 ? -8.654 -3.871 6.164 1.00 85.94 109 LEU A N 1
ATOM 796 C CA . LEU A 1 109 ? -9.333 -3.626 7.438 1.00 85.94 109 LEU A CA 1
ATOM 797 C C . LEU A 1 109 ? -8.338 -3.645 8.610 1.00 85.94 109 LEU A C 1
ATOM 799 O O . LEU A 1 109 ? -8.419 -2.817 9.513 1.00 85.94 109 LEU A O 1
ATOM 803 N N . PHE A 1 110 ? -7.360 -4.553 8.572 1.00 81.88 110 PHE A N 1
ATOM 804 C CA . PHE A 1 110 ? -6.332 -4.639 9.603 1.00 81.88 110 PHE A CA 1
ATOM 805 C C . PHE A 1 110 ? -5.534 -3.335 9.732 1.00 81.88 110 PHE A C 1
ATOM 807 O O . PHE A 1 110 ? -5.381 -2.816 10.836 1.00 81.88 110 PHE A O 1
ATOM 814 N N . GLU A 1 111 ? -5.061 -2.778 8.616 1.00 86.38 111 GLU A N 1
ATOM 815 C CA . GLU A 1 111 ? -4.340 -1.502 8.602 1.00 86.38 111 GLU A CA 1
ATOM 816 C C . GLU A 1 111 ? -5.220 -0.353 9.109 1.00 86.38 111 GLU A C 1
ATOM 818 O O . GLU A 1 111 ? -4.780 0.417 9.963 1.00 86.38 111 GLU A O 1
ATOM 823 N N . ALA A 1 112 ? -6.474 -0.276 8.649 1.00 90.00 112 ALA A N 1
ATOM 824 C CA . ALA A 1 112 ? -7.429 0.734 9.103 1.00 90.00 112 ALA A CA 1
ATOM 825 C C . ALA A 1 112 ? -7.653 0.670 10.619 1.00 90.00 112 ALA A C 1
ATOM 827 O O . ALA A 1 112 ? -7.652 1.694 11.300 1.00 90.00 112 ALA A O 1
ATOM 828 N N . MET A 1 113 ? -7.781 -0.540 11.165 1.00 86.12 113 MET A N 1
ATOM 829 C CA . MET A 1 113 ? -7.916 -0.741 12.602 1.00 86.12 113 MET A CA 1
ATOM 830 C C . MET A 1 113 ? -6.662 -0.344 13.370 1.00 86.12 113 MET A C 1
ATOM 832 O O . MET A 1 113 ? -6.789 0.255 14.430 1.00 86.12 113 MET A O 1
ATOM 836 N N . GLN A 1 114 ? -5.459 -0.639 12.868 1.00 86.00 114 GLN A N 1
ATOM 837 C CA . GLN A 1 114 ? -4.234 -0.191 13.539 1.00 86.00 114 GLN A CA 1
ATOM 838 C C . GLN A 1 114 ? -4.171 1.336 13.618 1.00 86.00 114 GLN A C 1
ATOM 840 O O . GLN A 1 114 ? -3.871 1.864 14.685 1.00 86.00 114 GLN A O 1
ATOM 845 N N . ILE A 1 115 ? -4.523 2.037 12.534 1.00 90.19 115 ILE A N 1
ATOM 846 C CA . ILE A 1 115 ? -4.594 3.505 12.527 1.00 90.19 115 ILE A CA 1
ATOM 847 C C . ILE A 1 115 ? -5.593 3.985 13.584 1.00 90.19 115 ILE A C 1
ATOM 849 O O . ILE A 1 115 ? -5.216 4.768 14.454 1.00 90.19 115 ILE A O 1
ATOM 853 N N . ALA A 1 116 ? -6.816 3.445 13.579 1.00 90.00 116 ALA A N 1
ATOM 854 C CA . ALA A 1 116 ? -7.861 3.808 14.535 1.00 90.00 116 ALA A CA 1
ATOM 855 C C . ALA A 1 116 ? -7.475 3.524 16.002 1.00 90.00 116 ALA A C 1
ATOM 857 O O . ALA A 1 116 ? -7.789 4.315 16.886 1.00 90.00 116 ALA A O 1
ATOM 858 N N . ILE A 1 117 ? -6.779 2.415 16.279 1.00 87.19 117 ILE A N 1
ATOM 859 C CA . ILE A 1 117 ? -6.290 2.069 17.627 1.00 87.19 117 ILE A CA 1
ATOM 860 C C . ILE A 1 117 ? -5.255 3.093 18.103 1.00 87.19 117 ILE A C 1
ATOM 862 O O . ILE A 1 117 ? -5.203 3.421 19.286 1.00 87.19 117 ILE A O 1
ATOM 866 N N . THR A 1 118 ? -4.411 3.578 17.191 1.00 85.25 118 THR A N 1
ATOM 867 C CA . THR A 1 118 ? -3.344 4.537 17.511 1.00 85.25 118 THR A CA 1
ATOM 868 C C . THR A 1 118 ? -3.780 6.001 17.468 1.00 85.25 118 THR A C 1
ATOM 870 O O . THR A 1 118 ? -3.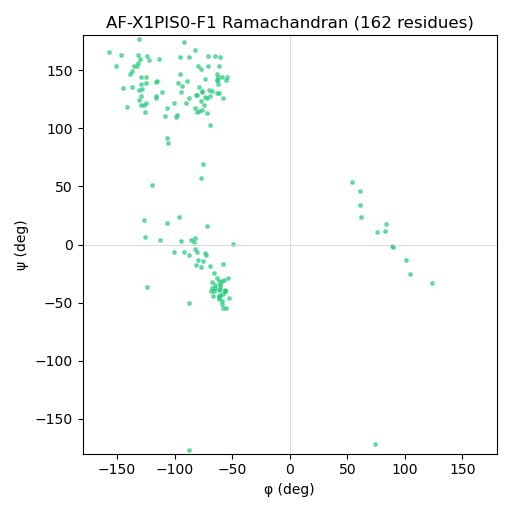004 6.866 17.879 1.00 85.25 118 THR A O 1
ATOM 873 N N . SER A 1 119 ? -4.986 6.287 16.977 1.00 88.62 119 SER A N 1
ATOM 874 C CA . SER A 1 119 ? -5.555 7.632 16.926 1.00 88.62 119 SER A CA 1
ATOM 875 C C . SER A 1 119 ? -6.291 7.981 18.222 1.00 88.62 119 SER A C 1
ATOM 877 O O . SER A 1 119 ? -6.345 7.206 19.179 1.00 88.62 119 SER A O 1
ATOM 879 N N . GLU A 1 120 ? -6.906 9.161 18.258 1.00 90.19 120 GLU A N 1
ATOM 880 C CA . GLU A 1 120 ? -7.786 9.592 19.344 1.00 90.19 120 GLU A CA 1
ATOM 881 C C . GLU A 1 120 ? -8.985 8.658 19.590 1.00 90.19 120 GLU A C 1
ATOM 883 O O . GLU A 1 120 ? -9.601 8.729 20.653 1.00 90.19 120 GLU A O 1
ATOM 888 N N . CYS A 1 121 ? -9.313 7.787 18.631 1.00 89.56 121 CYS A N 1
ATOM 889 C CA . CYS A 1 121 ? -10.418 6.842 18.731 1.00 89.56 121 CYS A CA 1
ATOM 890 C C . CYS A 1 121 ? -10.106 5.624 19.612 1.00 89.56 121 CYS A C 1
ATOM 892 O O . CYS A 1 121 ? -11.044 4.944 20.018 1.00 89.56 121 CYS A O 1
ATOM 894 N N . GLY A 1 122 ? -8.830 5.315 19.879 1.00 85.88 122 GLY A N 1
ATOM 895 C CA . GLY A 1 122 ? -8.394 3.988 20.337 1.00 85.88 122 GLY A CA 1
ATOM 896 C C . GLY A 1 122 ? -9.130 3.435 21.561 1.00 85.88 122 GLY A C 1
ATOM 897 O O . GLY A 1 122 ? -9.590 2.296 21.537 1.00 85.88 122 GLY A O 1
ATOM 898 N N . ASP A 1 123 ? -9.320 4.258 22.596 1.00 87.31 123 ASP A N 1
ATOM 899 C CA . ASP A 1 123 ? -10.010 3.869 23.840 1.00 87.31 123 ASP A CA 1
ATOM 900 C C . ASP A 1 123 ? -11.537 3.718 23.680 1.00 87.31 123 ASP A C 1
ATOM 902 O O . ASP A 1 123 ? -12.226 3.283 24.602 1.00 87.31 123 ASP A O 1
ATOM 906 N N . GLN A 1 124 ? -12.077 4.126 22.532 1.00 87.94 124 GLN A N 1
ATOM 907 C CA . GLN A 1 124 ? -13.504 4.168 22.223 1.00 87.94 124 GLN A CA 1
ATOM 908 C C . GLN A 1 124 ? -13.896 3.166 21.136 1.00 87.94 124 GLN A C 1
ATOM 910 O O . GLN A 1 124 ? -15.045 3.177 20.709 1.00 87.94 124 GLN A O 1
ATOM 915 N N . LEU A 1 125 ? -12.979 2.333 20.642 1.00 85.69 125 LEU A N 1
ATOM 916 C CA . LEU A 1 125 ? -13.291 1.354 19.604 1.00 85.69 125 LEU A CA 1
ATOM 917 C C . LEU A 1 125 ? -14.112 0.194 20.162 1.00 85.69 125 LEU A C 1
ATOM 919 O O . LEU A 1 125 ? -13.878 -0.287 21.271 1.00 85.69 125 LEU A O 1
ATOM 923 N N . LYS A 1 126 ? -15.058 -0.295 19.359 1.00 79.38 126 LYS A N 1
ATOM 924 C CA . LYS A 1 126 ? -15.826 -1.488 19.704 1.00 79.38 126 LYS A CA 1
ATOM 925 C C . LYS A 1 126 ? -14.972 -2.740 19.484 1.00 79.38 126 LYS A C 1
ATOM 927 O O . LYS A 1 126 ? -14.370 -2.912 18.429 1.00 79.38 126 LYS A O 1
ATOM 932 N N . ASP A 1 127 ? -14.954 -3.636 20.468 1.00 68.38 127 ASP A N 1
ATOM 933 C CA . ASP A 1 127 ? -13.969 -4.728 20.612 1.00 68.38 127 ASP A CA 1
ATOM 934 C C . ASP A 1 127 ? -14.104 -5.896 19.598 1.00 68.38 127 ASP A C 1
ATOM 936 O O . ASP A 1 127 ? -13.553 -6.978 19.785 1.00 68.38 127 ASP A O 1
ATOM 940 N N . TYR A 1 128 ? -14.849 -5.715 18.503 1.00 55.06 128 TYR A N 1
ATOM 941 C CA . TYR A 1 128 ? -15.080 -6.755 17.501 1.00 55.06 128 TYR A CA 1
ATOM 942 C C . TYR A 1 128 ? -14.824 -6.219 16.090 1.00 55.06 128 TYR A C 1
ATOM 944 O O . TYR A 1 128 ? -15.493 -5.292 15.639 1.00 55.06 128 TYR A O 1
ATOM 952 N N . LEU A 1 129 ? -13.928 -6.903 15.365 1.00 54.84 129 LEU A N 1
ATOM 953 C CA . LEU A 1 129 ? -13.637 -6.812 13.917 1.00 54.84 129 LEU A CA 1
ATOM 954 C C . LEU A 1 129 ? -14.879 -6.882 12.991 1.00 54.84 129 LEU A C 1
ATOM 956 O O . LEU A 1 129 ? -14.739 -6.865 11.775 1.00 54.84 129 LEU A O 1
ATOM 960 N N . GLU A 1 130 ? -16.086 -7.010 13.544 1.00 61.28 130 GLU A N 1
ATOM 961 C CA . GLU A 1 130 ? -17.353 -7.167 12.824 1.00 61.28 130 GLU A CA 1
ATOM 962 C C . GLU A 1 130 ? -18.068 -5.838 12.531 1.00 61.28 130 GLU A C 1
ATOM 964 O O . GLU A 1 130 ? -19.079 -5.833 11.833 1.00 61.28 130 GLU A O 1
ATOM 969 N N . PHE A 1 131 ? -17.564 -4.713 13.043 1.00 70.56 131 PHE A N 1
ATOM 970 C CA . PHE A 1 131 ? -18.246 -3.419 12.958 1.00 70.56 131 PHE A CA 1
ATOM 971 C C . PHE A 1 131 ? -17.422 -2.373 12.209 1.00 70.56 131 PHE A C 1
ATOM 973 O O . PHE A 1 131 ? -17.177 -1.266 12.686 1.00 70.56 131 PHE A O 1
ATOM 980 N N . SER A 1 132 ? -16.971 -2.748 11.017 1.00 83.06 132 SER A N 1
ATOM 981 C CA . SER A 1 132 ? -16.314 -1.841 10.085 1.00 83.06 132 SER A CA 1
ATOM 982 C C . SER A 1 132 ? -17.006 -1.843 8.734 1.00 83.06 132 SER A C 1
ATOM 984 O O . SER A 1 132 ? -17.437 -2.887 8.250 1.00 83.06 132 SER A O 1
ATOM 986 N N . MET A 1 133 ? -17.060 -0.686 8.086 1.00 89.69 133 MET A N 1
ATOM 987 C CA . MET A 1 133 ? -17.633 -0.532 6.757 1.00 89.69 133 MET A CA 1
ATOM 988 C C . MET A 1 133 ? -16.653 0.194 5.840 1.00 89.69 133 MET A C 1
ATOM 990 O O . MET A 1 133 ? -16.181 1.290 6.142 1.00 89.69 133 MET A O 1
ATOM 994 N N . CYS A 1 134 ? -16.385 -0.400 4.680 1.00 91.44 134 CYS A N 1
ATOM 995 C CA . CYS A 1 134 ? -15.697 0.279 3.592 1.00 91.44 134 CYS A CA 1
ATOM 996 C C . CYS A 1 134 ? -16.663 1.232 2.878 1.00 91.44 134 CYS A C 1
ATOM 998 O O . CYS A 1 134 ? -17.689 0.811 2.343 1.00 91.44 134 CYS A O 1
ATOM 1000 N N . ASN A 1 135 ? -16.302 2.511 2.809 1.00 92.56 135 ASN A N 1
ATOM 1001 C CA . ASN A 1 135 ? -16.930 3.493 1.938 1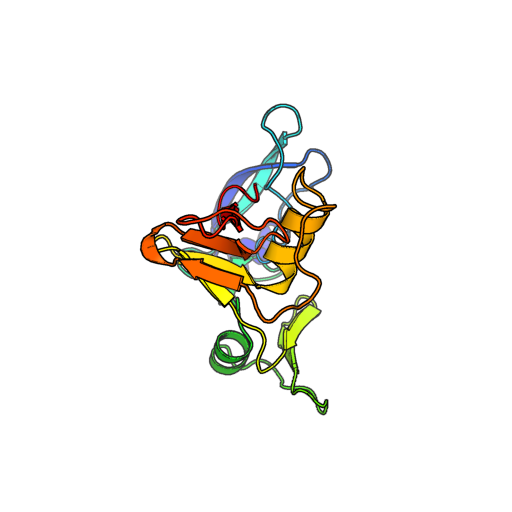.00 92.56 135 ASN A CA 1
ATOM 1002 C C . ASN A 1 135 ? -15.977 3.798 0.773 1.00 92.56 135 ASN A C 1
ATOM 1004 O O . ASN A 1 135 ? -15.162 4.725 0.822 1.00 92.56 135 ASN A O 1
ATOM 1008 N N . ALA A 1 136 ? -16.094 2.989 -0.283 1.00 91.38 136 ALA A N 1
ATOM 1009 C CA . ALA A 1 136 ? -15.264 3.098 -1.478 1.00 91.38 136 ALA A CA 1
ATOM 1010 C C . ALA A 1 136 ? -15.433 4.443 -2.201 1.00 91.38 136 ALA A C 1
ATOM 1012 O O . ALA A 1 136 ? -14.457 4.940 -2.741 1.00 91.38 136 ALA A O 1
ATOM 1013 N N . ASP A 1 137 ? -16.612 5.075 -2.166 1.00 92.25 137 ASP A N 1
ATOM 1014 C CA . ASP A 1 137 ? -16.869 6.350 -2.860 1.00 92.25 137 ASP A CA 1
ATOM 1015 C C . ASP A 1 137 ? -16.035 7.507 -2.298 1.00 92.25 137 ASP A C 1
ATOM 1017 O O . ASP A 1 137 ? -15.603 8.401 -3.025 1.00 92.25 137 ASP A O 1
ATOM 1021 N N . THR A 1 138 ? -15.804 7.488 -0.987 1.00 93.38 138 THR A N 1
ATOM 1022 C CA . THR A 1 138 ? -15.004 8.505 -0.287 1.00 93.38 138 THR A CA 1
ATOM 1023 C C . THR A 1 138 ? -13.581 8.041 0.006 1.00 93.38 138 THR A C 1
ATOM 1025 O O . THR A 1 138 ? -12.769 8.836 0.475 1.00 93.38 138 THR A O 1
ATOM 1028 N N . GLY A 1 139 ? -13.269 6.771 -0.272 1.00 93.06 139 GLY A N 1
ATOM 1029 C CA . GLY A 1 139 ? -11.998 6.160 0.090 1.00 93.06 139 GLY A CA 1
ATOM 1030 C C . GLY A 1 139 ? -11.774 6.165 1.601 1.00 93.06 139 GLY A C 1
ATOM 1031 O O . GLY A 1 139 ? -10.704 6.568 2.054 1.00 93.06 139 GLY A O 1
ATOM 1032 N N . THR A 1 140 ? -12.787 5.776 2.381 1.00 95.00 140 THR A N 1
ATOM 1033 C CA . THR A 1 140 ? -12.706 5.757 3.848 1.00 95.00 140 THR A CA 1
ATOM 1034 C C . THR A 1 140 ? -13.142 4.420 4.436 1.00 95.00 140 THR A C 1
ATOM 1036 O O . THR A 1 140 ? -14.075 3.779 3.954 1.00 95.00 140 THR A O 1
ATOM 1039 N N . TRP A 1 141 ? -12.475 4.015 5.509 1.00 93.94 141 TRP A N 1
ATOM 1040 C CA . TRP A 1 141 ? -12.915 2.966 6.416 1.00 93.94 141 TRP A CA 1
ATOM 1041 C C . TRP A 1 141 ? -13.655 3.595 7.587 1.00 93.94 141 TRP A C 1
ATOM 1043 O O . TRP A 1 141 ? -13.167 4.542 8.188 1.00 93.94 141 TRP A O 1
ATOM 1053 N N . TRP A 1 142 ? -14.832 3.078 7.907 1.00 93.44 142 TRP A N 1
ATOM 1054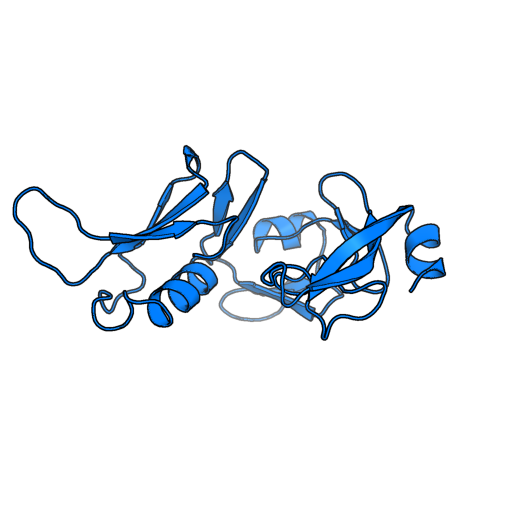 C CA . TRP A 1 142 ? -15.626 3.508 9.051 1.00 93.44 142 TRP A CA 1
ATOM 1055 C C . TRP A 1 142 ? -15.560 2.393 10.083 1.00 93.44 142 TRP A C 1
ATOM 1057 O O . TRP A 1 142 ? -16.081 1.315 9.819 1.00 93.44 142 TRP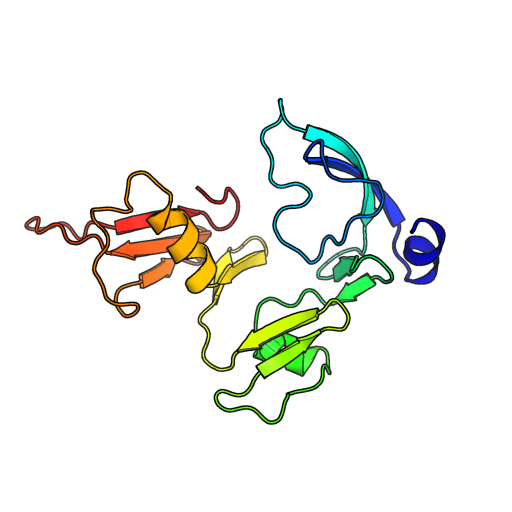 A O 1
ATOM 1067 N N . VAL A 1 143 ? -14.884 2.624 11.205 1.00 90.94 143 VAL A N 1
ATOM 1068 C CA . VAL A 1 143 ? -14.720 1.655 12.299 1.00 90.94 143 VAL A CA 1
ATOM 1069 C C . VAL A 1 143 ? -15.604 2.091 13.461 1.00 90.94 143 VAL A C 1
ATOM 1071 O O . VAL A 1 143 ? -15.408 3.180 13.992 1.00 90.94 143 VAL A O 1
ATOM 1074 N N . ASP A 1 144 ? -16.589 1.290 13.849 1.00 89.81 144 ASP A N 1
ATOM 1075 C CA . ASP A 1 144 ? -17.571 1.703 14.853 1.00 89.81 144 ASP A CA 1
ATOM 1076 C C . ASP A 1 144 ? -16.936 1.970 16.227 1.00 89.81 144 ASP A C 1
ATOM 1078 O O . ASP A 1 144 ? -16.050 1.252 16.705 1.00 89.81 144 ASP A O 1
ATOM 1082 N N . LEU A 1 145 ? -17.452 3.007 16.886 1.00 89.38 145 LEU A N 1
ATOM 1083 C CA . LEU A 1 145 ? -17.097 3.369 18.253 1.00 89.38 145 LEU A CA 1
ATOM 1084 C C . LEU A 1 145 ? -18.101 2.757 19.239 1.00 89.38 145 LEU A C 1
ATOM 1086 O O . LEU A 1 145 ? -19.298 2.670 18.957 1.00 89.38 145 LEU A O 1
ATOM 1090 N N . ASP A 1 146 ? -17.640 2.391 20.432 1.00 88.75 146 ASP A N 1
ATOM 1091 C CA . ASP A 1 146 ? -18.462 1.971 21.569 1.00 88.75 146 ASP A CA 1
ATOM 1092 C C . ASP A 1 146 ? -19.110 3.187 22.257 1.00 88.75 146 ASP A C 1
ATOM 1094 O O . ASP A 1 146 ? -18.897 3.493 23.430 1.00 88.75 146 ASP A O 1
ATOM 1098 N N . ILE A 1 147 ? -19.870 3.954 21.472 1.00 84.88 147 ILE A N 1
ATOM 1099 C CA . ILE A 1 147 ? -20.581 5.152 21.911 1.00 84.88 147 ILE A CA 1
ATOM 1100 C C . ILE A 1 147 ? -22.050 4.997 21.529 1.00 84.88 147 ILE A C 1
ATOM 1102 O O . ILE A 1 147 ? -22.419 5.019 20.356 1.00 84.88 147 ILE A O 1
ATOM 1106 N N . GLU A 1 148 ? -22.921 4.907 22.528 1.00 83.00 148 GLU A N 1
ATOM 1107 C CA . GLU A 1 148 ? -24.361 4.920 22.296 1.00 83.00 148 GLU A CA 1
ATOM 1108 C C . GLU A 1 148 ? -24.864 6.359 22.133 1.00 83.00 148 GLU A C 1
ATOM 1110 O O . GLU A 1 148 ? -24.783 7.183 23.049 1.00 83.00 148 GLU A O 1
ATOM 1115 N N . LYS A 1 149 ? -25.413 6.677 20.957 1.00 83.50 149 LYS A N 1
ATOM 1116 C CA . LYS A 1 149 ? -26.049 7.970 20.695 1.00 83.50 149 LYS A CA 1
ATOM 1117 C C . LYS A 1 149 ? -27.288 7.798 19.829 1.00 83.50 149 LYS A C 1
ATOM 1119 O O . LYS A 1 149 ? -27.213 7.372 18.683 1.00 83.50 149 LYS A O 1
ATOM 1124 N N . GLU A 1 150 ? -28.444 8.173 20.367 1.00 87.50 150 GLU A N 1
ATOM 1125 C CA . GLU A 1 150 ? -29.718 8.043 19.659 1.00 87.50 150 GLU A CA 1
ATOM 1126 C C . GLU A 1 150 ? -29.701 8.813 18.323 1.00 87.50 150 GLU A C 1
ATOM 1128 O O . GLU A 1 150 ? -29.366 9.999 18.271 1.00 87.50 150 GLU A O 1
ATOM 1133 N N . GLY A 1 151 ? -30.032 8.118 17.228 1.00 85.50 151 GLY A N 1
ATOM 1134 C CA . GLY A 1 151 ? -30.057 8.679 15.872 1.00 85.50 151 GLY A CA 1
ATOM 1135 C C . GLY A 1 151 ? -28.685 8.880 15.217 1.00 85.50 151 GLY A C 1
ATOM 1136 O O . GLY A 1 151 ? -28.605 9.538 14.180 1.00 85.50 151 GLY A O 1
ATOM 1137 N N . CYS A 1 152 ? -27.608 8.347 15.797 1.00 84.19 152 CYS A N 1
ATOM 1138 C CA . CYS A 1 152 ? -26.247 8.484 15.290 1.00 84.19 152 CYS A CA 1
ATOM 1139 C C . CYS A 1 152 ? -25.512 7.140 15.384 1.00 84.19 152 CYS A C 1
ATOM 1141 O O . CYS A 1 152 ? -25.574 6.492 16.421 1.00 84.19 152 CYS A O 1
ATOM 1143 N N . ASN A 1 153 ? -24.790 6.750 14.330 1.00 83.12 153 ASN A N 1
ATOM 1144 C CA . ASN A 1 153 ? -23.860 5.618 14.370 1.00 83.12 153 ASN A CA 1
ATOM 1145 C C . ASN A 1 153 ? -22.435 6.192 14.375 1.00 83.12 153 ASN A C 1
ATOM 1147 O O . ASN A 1 153 ? -21.932 6.548 13.306 1.00 83.12 153 ASN A O 1
ATOM 1151 N N . PRO A 1 154 ? -21.836 6.427 15.554 1.00 90.19 154 PRO A N 1
ATOM 1152 C CA . PRO A 1 154 ? -20.503 7.006 15.649 1.00 90.19 154 PRO A CA 1
ATOM 1153 C C . PRO A 1 154 ? -19.444 6.013 15.162 1.00 90.19 154 PRO A C 1
ATOM 1155 O O . PRO A 1 154 ? -19.430 4.856 15.574 1.00 90.19 154 PRO A O 1
ATOM 1158 N N . ALA A 1 155 ? -1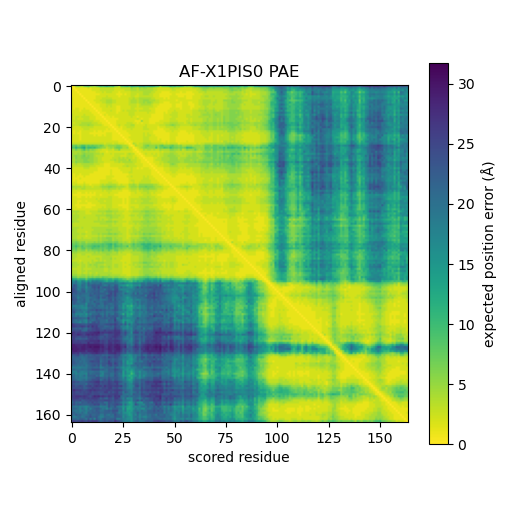8.540 6.496 14.313 1.00 92.50 155 ALA A N 1
ATOM 1159 C CA . ALA A 1 155 ? -17.442 5.718 13.758 1.00 92.50 155 ALA A CA 1
ATOM 1160 C C . ALA A 1 155 ? -16.154 6.548 13.736 1.00 92.50 155 ALA A C 1
ATOM 1162 O O . ALA A 1 155 ? -16.189 7.761 13.512 1.00 92.50 155 ALA A O 1
ATOM 1163 N N . CYS A 1 156 ? -15.024 5.879 13.934 1.00 93.00 156 CYS A N 1
ATOM 1164 C CA . CYS A 1 156 ? -13.709 6.373 13.577 1.00 93.00 156 CYS A CA 1
ATOM 1165 C C . CYS A 1 156 ? -13.546 6.239 12.061 1.00 93.00 156 CYS A C 1
ATOM 1167 O O . CYS A 1 156 ? -13.594 5.131 11.521 1.00 93.00 156 CYS A O 1
ATOM 1169 N N . VAL A 1 157 ? -13.411 7.362 11.364 1.00 94.50 157 VAL A N 1
ATOM 1170 C CA . VAL A 1 157 ? -13.309 7.377 9.903 1.00 94.50 157 VAL A CA 1
ATOM 1171 C C . VAL A 1 157 ? -11.843 7.497 9.521 1.00 94.50 157 VAL A C 1
ATOM 1173 O O . VAL A 1 157 ? -11.266 8.560 9.700 1.00 94.50 157 VAL A O 1
ATOM 1176 N N . VAL A 1 158 ? -11.275 6.427 8.970 1.00 94.19 158 VAL A N 1
ATOM 1177 C CA . VAL A 1 158 ? -9.884 6.368 8.513 1.00 94.19 158 VAL A CA 1
ATOM 1178 C C . VAL A 1 158 ? -9.837 6.550 7.003 1.00 94.19 158 VAL A C 1
ATOM 1180 O O . VAL A 1 158 ? -10.427 5.777 6.243 1.00 94.19 158 VAL A O 1
ATOM 1183 N N . ASN A 1 159 ? -9.126 7.565 6.531 1.00 95.00 159 ASN A N 1
ATOM 1184 C CA . ASN A 1 159 ? -8.956 7.820 5.110 1.00 95.00 159 ASN A CA 1
ATOM 1185 C C . ASN A 1 159 ? -7.868 6.921 4.504 1.00 95.00 159 ASN A C 1
ATOM 1187 O O . ASN A 1 159 ? -6.723 6.885 4.957 1.00 95.00 159 ASN A O 1
ATOM 1191 N N . ILE A 1 160 ? -8.207 6.236 3.408 1.00 92.44 160 ILE A N 1
ATOM 1192 C CA . ILE A 1 160 ? -7.316 5.285 2.732 1.00 92.44 160 ILE A CA 1
ATOM 1193 C C . ILE A 1 160 ? -6.031 5.961 2.239 1.00 92.44 160 ILE A C 1
ATOM 1195 O O . ILE A 1 160 ? -4.967 5.338 2.262 1.00 92.44 160 ILE A O 1
ATOM 1199 N N . LYS A 1 161 ? -6.129 7.219 1.793 1.00 88.69 161 LYS A N 1
ATOM 1200 C CA . LYS A 1 161 ? -5.032 7.974 1.188 1.00 88.69 161 LYS A CA 1
ATOM 1201 C C . LYS A 1 161 ? -4.184 8.705 2.222 1.00 88.69 161 LYS A C 1
ATOM 1203 O O . LYS A 1 161 ? -2.963 8.606 2.157 1.00 88.69 161 LYS A O 1
ATOM 1208 N N . THR A 1 162 ? -4.809 9.455 3.131 1.00 89.56 162 THR A N 1
ATOM 1209 C CA . THR A 1 162 ? -4.073 10.269 4.115 1.00 89.56 162 THR A CA 1
ATOM 1210 C C . THR A 1 162 ? -3.600 9.464 5.316 1.00 89.56 162 THR A C 1
ATOM 1212 O O . THR A 1 162 ? -2.661 9.902 5.967 1.00 89.56 162 THR A O 1
ATOM 1215 N N . LYS A 1 163 ? -4.164 8.268 5.550 1.00 87.06 163 LYS A N 1
ATOM 1216 C CA . LYS A 1 163 ? -3.824 7.400 6.690 1.00 87.06 163 LYS A CA 1
ATOM 1217 C C . LYS A 1 163 ? -4.110 8.067 8.046 1.00 87.06 163 LYS A C 1
ATOM 1219 O O . LYS A 1 163 ? -3.385 7.837 9.009 1.00 87.06 163 LYS A O 1
ATOM 1224 N N . GLU A 1 164 ? -5.168 8.875 8.084 1.00 83.38 164 GLU A N 1
ATOM 1225 C CA . GLU A 1 164 ? -5.684 9.616 9.246 1.00 83.38 164 GLU A CA 1
ATOM 1226 C C . GLU A 1 164 ? -7.157 9.278 9.458 1.00 83.38 164 GLU A C 1
ATOM 1228 O O . GLU A 1 164 ? -7.862 9.134 8.426 1.00 83.38 164 GLU A O 1
#

Foldseek 3Di:
DQVLLVVQVWDKDKAWFFPVAAAAAFFLDPHRRLDDNVRTDIHIYTHLDPQWTRLSRHTAGRDDAPVSLVVSVFDWDPDVQIWGADPSGDIHGPPFDKAAAPVGQIDTLVLLVVLCCPDPQNVFFDPDSPAWDHDRDQQWIWGFGNDDDPPDGHTDIAHRPNRD

Mean predicted aligned error: 9.79 Å

pLDDT: mean 89.58, std 7.23, range [54.84, 98.0]

Sequence (164 aa):
TEQACIDSGGTISTSLCCKATGDFPNLCLIGPCGCSPENSHEVKVCDCGEKKCFDGNTCVPEVYSFNDCIKAGYPVMESYPRQCKTPDGRTFTEGEEHCIAPTGESMSLFEAMQIAITSECGDQLKDYLEFSMCNADTGTWWVDLDIEKEGCNPACVVNIKTKE